Protein AF-A0A948VQ71-F1 (afdb_monomer_lite)

Sequence (150 aa):
MRTKFEFRKDAYSAKKGEFKKILKRYDLAWKRGSTPYSGSWISGGEKLYAEWDAEKNTGLFVYEGENADLFEELKSFVDSIEGKMTEGYVPTKDEIRAMVERGLRYVTHEGRMPEMMRKRGAPESYIKAAVEDWERIKKSVEREVKKEFN

Structure (mmCIF, N/CA/C/O backbone):
data_AF-A0A948VQ71-F1
#
_entry.id   AF-A0A948VQ71-F1
#
loop_
_atom_site.group_PDB
_atom_site.id
_atom_site.type_symbol
_atom_site.label_atom_id
_atom_site.label_alt_id
_atom_site.label_comp_id
_atom_site.label_asym_id
_atom_site.label_entity_id
_atom_site.label_seq_id
_atom_site.pdbx_PDB_ins_code
_atom_site.Cartn_x
_atom_site.Cartn_y
_atom_site.Cartn_z
_atom_site.occupancy
_atom_site.B_iso_or_equiv
_atom_site.auth_seq_id
_atom_site.auth_comp_id
_atom_site.auth_asym_id
_atom_site.auth_atom_id
_atom_site.pdbx_PDB_model_num
ATOM 1 N N . MET A 1 1 ? -7.342 11.351 7.733 1.00 87.56 1 MET A N 1
ATOM 2 C CA . MET A 1 1 ? -6.789 10.368 8.703 1.00 87.56 1 MET A CA 1
ATOM 3 C C . MET A 1 1 ? -5.739 9.487 8.024 1.00 87.56 1 MET A C 1
ATOM 5 O O . MET A 1 1 ? -5.854 9.270 6.826 1.00 87.56 1 MET A O 1
ATOM 9 N N . ARG A 1 2 ? -4.717 9.003 8.750 1.00 89.12 2 ARG A N 1
ATOM 10 C CA . ARG A 1 2 ? -3.718 8.045 8.233 1.00 89.12 2 ARG A CA 1
ATOM 11 C C . ARG A 1 2 ? -3.666 6.804 9.119 1.00 89.12 2 ARG A C 1
ATOM 13 O O . ARG A 1 2 ? -3.391 6.928 10.311 1.00 89.12 2 ARG A O 1
ATOM 20 N N . THR A 1 3 ? -3.899 5.631 8.541 1.00 91.19 3 THR A N 1
ATOM 21 C CA . THR A 1 3 ? -4.005 4.369 9.283 1.00 91.19 3 THR A CA 1
ATOM 22 C C . THR A 1 3 ? -3.191 3.278 8.609 1.00 91.19 3 THR A C 1
ATOM 24 O O . THR A 1 3 ? -3.299 3.065 7.402 1.00 91.19 3 THR A O 1
ATOM 27 N N . LYS A 1 4 ? -2.375 2.578 9.400 1.00 92.19 4 LYS A N 1
ATOM 28 C CA . LYS A 1 4 ? -1.627 1.400 8.963 1.00 92.19 4 LYS A CA 1
ATOM 29 C C . LYS A 1 4 ? -2.392 0.134 9.331 1.00 92.19 4 LYS A C 1
ATOM 31 O O . LYS A 1 4 ? -2.863 -0.000 10.457 1.00 92.19 4 LYS A O 1
ATOM 36 N N . PHE A 1 5 ? -2.451 -0.802 8.396 1.00 93.31 5 PHE A N 1
ATOM 37 C CA . PHE A 1 5 ? -2.949 -2.154 8.589 1.00 93.31 5 PHE A CA 1
ATOM 38 C C . PHE A 1 5 ? -1.822 -3.145 8.302 1.00 93.31 5 PHE A C 1
ATOM 40 O O . PHE A 1 5 ? -1.196 -3.057 7.252 1.00 93.31 5 PHE A O 1
ATOM 47 N N . GLU A 1 6 ? -1.565 -4.090 9.197 1.00 92.44 6 GLU A N 1
ATOM 48 C CA . GLU A 1 6 ? -0.516 -5.109 9.060 1.00 92.44 6 GLU A CA 1
ATOM 49 C C . GLU A 1 6 ? -1.134 -6.498 9.157 1.00 92.44 6 GLU A C 1
ATOM 51 O O . GLU A 1 6 ? -1.952 -6.755 10.032 1.00 92.44 6 GLU A O 1
ATOM 56 N N . PHE A 1 7 ? -0.766 -7.415 8.271 1.00 93.75 7 PHE A N 1
ATOM 57 C CA . PHE A 1 7 ? -1.402 -8.731 8.207 1.00 93.75 7 PHE A CA 1
ATOM 58 C C . PHE A 1 7 ? -0.482 -9.757 7.547 1.00 93.75 7 PHE A C 1
ATOM 60 O O . PHE A 1 7 ? 0.546 -9.430 6.948 1.00 93.75 7 PHE A O 1
ATOM 67 N N . ARG A 1 8 ? -0.843 -11.037 7.651 1.00 92.25 8 ARG A N 1
ATOM 68 C CA . ARG A 1 8 ? -0.099 -12.105 6.979 1.00 92.25 8 ARG A CA 1
ATOM 69 C C . ARG A 1 8 ? -0.471 -12.182 5.499 1.00 92.25 8 ARG A C 1
ATOM 71 O O . ARG A 1 8 ? -1.645 -12.125 5.124 1.00 92.25 8 ARG A O 1
ATOM 78 N N . LYS A 1 9 ? 0.532 -12.344 4.637 1.00 87.38 9 LYS A N 1
ATOM 79 C CA . LYS A 1 9 ? 0.352 -12.338 3.176 1.00 87.38 9 LYS A CA 1
ATOM 80 C C . LYS A 1 9 ? -0.467 -13.531 2.674 1.00 87.38 9 LYS A C 1
ATOM 82 O O . LYS A 1 9 ? -1.216 -13.392 1.705 1.00 87.38 9 LYS A O 1
ATOM 87 N N . ASP A 1 10 ? -0.342 -14.690 3.304 1.00 90.00 10 ASP A N 1
ATOM 88 C CA . ASP A 1 10 ? -1.117 -15.892 2.981 1.00 90.00 10 ASP A CA 1
ATOM 89 C C . ASP A 1 10 ? -2.603 -15.734 3.330 1.00 90.00 10 ASP A C 1
ATOM 91 O O . ASP A 1 10 ? -3.456 -16.009 2.483 1.00 90.00 10 ASP A O 1
ATOM 95 N N . ALA A 1 11 ? -2.910 -15.193 4.511 1.00 91.75 11 ALA A N 1
ATOM 96 C CA . ALA A 1 11 ? -4.275 -14.879 4.928 1.00 91.75 11 ALA A CA 1
ATOM 97 C C . ALA A 1 11 ? -4.943 -13.879 3.966 1.00 91.75 11 ALA A C 1
ATOM 99 O O . ALA A 1 11 ? -6.047 -14.121 3.473 1.00 91.75 11 ALA A O 1
ATOM 100 N N . TYR A 1 12 ? -4.230 -12.809 3.588 1.00 91.12 12 TYR A N 1
ATOM 101 C CA . TYR A 1 12 ? -4.691 -11.901 2.533 1.00 91.12 12 TYR A CA 1
ATOM 102 C C . TYR A 1 12 ? -4.904 -12.619 1.198 1.00 91.12 12 TYR A C 1
ATOM 104 O O . TYR A 1 12 ? -5.915 -12.409 0.530 1.00 91.12 12 TYR A O 1
ATOM 112 N N . SER A 1 13 ? -3.964 -13.473 0.786 1.00 88.94 13 SER A N 1
ATOM 113 C CA . SER A 1 13 ? -4.028 -14.151 -0.513 1.00 88.94 13 SER A CA 1
ATOM 114 C C . SER A 1 13 ? -5.262 -15.045 -0.637 1.00 88.94 13 SER A C 1
ATOM 116 O O . SER A 1 13 ? -5.844 -15.109 -1.725 1.00 88.94 13 SER A O 1
ATOM 118 N N . ALA A 1 14 ? -5.691 -15.666 0.466 1.00 93.06 14 ALA A N 1
ATOM 119 C CA . ALA A 1 14 ? -6.923 -16.447 0.540 1.00 93.06 14 ALA A CA 1
ATOM 120 C C . ALA A 1 14 ? -8.184 -15.585 0.345 1.00 93.06 14 ALA A C 1
ATOM 122 O O . ALA A 1 14 ? -9.126 -16.023 -0.314 1.00 93.06 14 ALA A O 1
ATOM 123 N N . LYS A 1 15 ? -8.184 -14.337 0.838 1.00 92.94 15 LYS A N 1
ATOM 124 C CA . LYS A 1 15 ? -9.336 -13.415 0.776 1.00 92.94 15 LYS A CA 1
ATOM 125 C C . LYS A 1 15 ? -9.196 -12.258 -0.217 1.00 92.94 15 LYS A C 1
ATOM 127 O O . LYS A 1 15 ? -10.041 -11.368 -0.267 1.00 92.94 15 LYS A O 1
ATOM 132 N N . LYS A 1 16 ? -8.186 -12.275 -1.094 1.00 91.44 16 LYS A N 1
ATOM 133 C CA . LYS A 1 16 ? -7.901 -11.184 -2.053 1.00 91.44 16 LYS A CA 1
ATOM 134 C C . LYS A 1 16 ? -9.097 -10.790 -2.932 1.00 91.44 16 LYS A C 1
ATOM 136 O O . LYS A 1 16 ? -9.155 -9.675 -3.443 1.00 91.44 16 LYS A O 1
ATOM 141 N N . GLY A 1 17 ? -10.023 -11.722 -3.173 1.00 92.94 17 GLY A N 1
ATOM 142 C CA . GLY A 1 17 ? -11.241 -11.470 -3.942 1.00 92.94 17 GLY A CA 1
ATOM 143 C C . GLY A 1 17 ? -12.198 -10.510 -3.238 1.00 92.94 17 GLY A C 1
ATOM 144 O O . GLY A 1 17 ? -12.798 -9.669 -3.901 1.00 92.94 17 GLY A O 1
ATOM 145 N N . GLU A 1 18 ? -12.306 -10.596 -1.913 1.00 94.62 18 GLU A N 1
ATOM 146 C CA . GLU A 1 18 ? -13.113 -9.688 -1.091 1.00 94.62 18 GLU A CA 1
ATOM 147 C C . GLU A 1 18 ? -12.508 -8.287 -1.099 1.00 94.62 18 GLU A C 1
ATOM 149 O O . GLU A 1 18 ? -13.199 -7.327 -1.428 1.00 94.62 18 GLU A O 1
ATOM 154 N N . PHE A 1 19 ? -11.191 -8.187 -0.909 1.00 93.25 19 PHE A N 1
ATOM 155 C CA . PHE A 1 19 ? -10.471 -6.919 -1.010 1.00 93.25 19 PHE A CA 1
ATOM 156 C C . PHE A 1 19 ? -10.703 -6.213 -2.354 1.00 93.25 19 PHE A C 1
ATOM 158 O O . PHE A 1 19 ? -11.027 -5.030 -2.404 1.00 93.25 19 PHE A O 1
ATOM 165 N N . LYS A 1 20 ? -10.634 -6.948 -3.472 1.00 92.94 20 LYS A N 1
ATOM 166 C CA . LYS A 1 20 ? -10.923 -6.386 -4.803 1.00 92.94 20 LYS A CA 1
ATOM 167 C C . LYS A 1 20 ? -12.355 -5.858 -4.941 1.00 92.94 20 LYS A C 1
ATOM 169 O O . LYS A 1 20 ? -12.568 -4.916 -5.703 1.00 92.94 20 LYS A O 1
ATOM 174 N N . LYS A 1 21 ? -13.331 -6.453 -4.246 1.00 95.50 21 LYS A N 1
ATOM 175 C CA . LYS A 1 21 ? -14.714 -5.951 -4.233 1.00 95.50 21 LYS A CA 1
ATOM 176 C C . LYS A 1 21 ? -14.808 -4.620 -3.490 1.00 95.50 21 LYS A C 1
ATOM 178 O O . LYS A 1 21 ? -15.511 -3.745 -3.985 1.00 95.50 21 LYS A O 1
ATOM 183 N N . ILE A 1 22 ? -14.079 -4.463 -2.381 1.00 94.88 22 ILE A N 1
ATOM 184 C CA . ILE A 1 22 ? -13.975 -3.189 -1.648 1.00 94.88 22 ILE A CA 1
ATOM 185 C C . ILE A 1 22 ? -13.405 -2.122 -2.584 1.00 94.88 22 ILE A C 1
ATOM 187 O O . ILE A 1 22 ? -14.067 -1.128 -2.857 1.00 94.88 22 ILE A O 1
ATOM 191 N N . LEU A 1 23 ? -12.242 -2.382 -3.197 1.00 92.81 23 LEU A N 1
ATOM 192 C CA . LEU A 1 23 ? -11.619 -1.433 -4.130 1.00 92.81 23 LEU A CA 1
ATOM 193 C C . LEU A 1 23 ? -12.573 -1.000 -5.252 1.00 92.81 23 LEU A C 1
ATOM 195 O O . LEU A 1 23 ? -12.686 0.183 -5.556 1.00 92.81 23 LEU A O 1
ATOM 199 N N . LYS A 1 24 ? -13.295 -1.953 -5.852 1.00 93.44 24 LYS A N 1
ATOM 200 C CA . LYS A 1 24 ? -14.258 -1.663 -6.921 1.00 93.44 24 LYS A CA 1
ATOM 201 C C . LYS A 1 24 ? -15.447 -0.831 -6.431 1.00 93.44 24 LYS A C 1
ATOM 203 O O . LYS A 1 24 ? -15.922 0.017 -7.176 1.00 93.44 24 LYS A O 1
ATOM 208 N N . ARG A 1 25 ? -15.948 -1.085 -5.219 1.00 94.94 25 ARG A N 1
ATOM 209 C CA . ARG A 1 25 ? -17.111 -0.384 -4.651 1.00 94.94 25 ARG A CA 1
ATOM 210 C C . ARG A 1 25 ? -16.843 1.106 -4.454 1.00 94.94 25 ARG A C 1
ATOM 212 O O . ARG A 1 25 ? -17.730 1.906 -4.715 1.00 94.94 25 ARG A O 1
ATOM 219 N N . TYR A 1 26 ? -15.624 1.453 -4.047 1.00 93.56 26 TYR A N 1
ATOM 220 C CA . TYR A 1 26 ? -15.202 2.835 -3.791 1.00 93.56 26 TYR A CA 1
ATOM 221 C C . TYR A 1 26 ? -14.428 3.467 -4.961 1.00 93.56 26 TYR A C 1
ATOM 223 O O . TYR A 1 26 ? -13.793 4.508 -4.801 1.00 93.56 26 TYR A O 1
ATOM 231 N N . ASP A 1 27 ? -14.463 2.832 -6.137 1.00 91.50 27 ASP A N 1
ATOM 232 C CA . ASP A 1 27 ? -13.776 3.277 -7.359 1.00 91.50 27 ASP A CA 1
ATOM 233 C C . ASP A 1 27 ? -12.273 3.566 -7.162 1.00 91.50 27 ASP A C 1
ATOM 235 O O . ASP A 1 27 ? -11.673 4.459 -7.759 1.00 91.50 27 ASP A O 1
ATOM 239 N N . LEU A 1 28 ? -11.639 2.789 -6.283 1.00 89.81 28 LEU A N 1
ATOM 240 C CA . LEU A 1 28 ? -10.223 2.884 -5.965 1.00 89.81 28 LEU A CA 1
ATOM 241 C C . LEU A 1 28 ? -9.401 2.344 -7.141 1.00 89.81 28 LEU A C 1
ATOM 243 O O . LEU A 1 28 ? -9.126 1.146 -7.261 1.00 89.81 28 LEU A O 1
ATOM 247 N N . ALA A 1 29 ? -9.000 3.250 -8.030 1.00 85.44 29 ALA A N 1
ATOM 248 C CA . ALA A 1 29 ? -8.242 2.920 -9.225 1.00 85.44 29 ALA A CA 1
ATOM 249 C C . ALA A 1 29 ? -6.747 2.831 -8.919 1.00 85.44 29 ALA A C 1
ATOM 251 O O . ALA A 1 29 ? -6.169 3.710 -8.277 1.00 85.44 29 ALA A O 1
ATOM 252 N N . TRP A 1 30 ? -6.089 1.790 -9.431 1.00 81.94 30 TRP A N 1
ATOM 253 C CA . TRP A 1 30 ? -4.640 1.671 -9.309 1.00 81.94 30 TRP A CA 1
ATOM 254 C C . TRP A 1 30 ? -3.947 2.808 -10.059 1.00 81.94 30 TRP A C 1
ATOM 256 O O . TRP A 1 30 ? -4.081 2.954 -11.278 1.00 81.94 30 TRP A O 1
ATOM 266 N N . LYS A 1 31 ? -3.155 3.588 -9.332 1.00 76.12 31 LYS A N 1
ATOM 267 C CA . LYS A 1 31 ? -2.229 4.565 -9.885 1.00 76.12 31 LYS A CA 1
ATOM 268 C C . LYS A 1 31 ? -0.824 4.092 -9.568 1.00 76.12 31 LYS A C 1
ATOM 270 O O . LYS A 1 31 ? -0.446 3.925 -8.411 1.00 76.12 31 LYS A O 1
ATOM 275 N N . ARG A 1 32 ? -0.036 3.871 -10.619 1.00 65.19 32 ARG A N 1
ATOM 276 C CA . ARG A 1 32 ? 1.407 3.693 -10.470 1.00 65.19 32 ARG A CA 1
ATOM 277 C C . ARG A 1 32 ? 1.958 5.010 -9.919 1.00 65.19 32 ARG A C 1
ATOM 279 O O . ARG A 1 32 ? 1.788 6.041 -10.566 1.00 65.19 32 ARG A O 1
ATOM 286 N N . GLY A 1 33 ? 2.546 4.993 -8.729 1.00 56.03 33 GLY A N 1
ATOM 287 C CA . GLY A 1 33 ? 3.221 6.169 -8.196 1.00 56.03 33 GLY A CA 1
ATOM 288 C C . GLY A 1 33 ? 4.636 6.304 -8.738 1.00 56.03 33 GLY A C 1
ATOM 289 O O . GLY A 1 33 ? 5.033 5.660 -9.712 1.00 56.03 33 GLY A O 1
ATOM 290 N N . SER A 1 34 ? 5.396 7.189 -8.104 1.00 46.81 34 SER A N 1
ATOM 291 C CA . SER A 1 34 ? 6.720 7.629 -8.550 1.00 46.81 34 SER A CA 1
ATOM 292 C C . SER A 1 34 ? 7.788 6.530 -8.496 1.00 46.81 34 SER A C 1
ATOM 294 O O . SER A 1 34 ? 8.830 6.662 -9.140 1.00 46.81 34 SER A O 1
ATOM 296 N N . THR A 1 35 ? 7.552 5.447 -7.744 1.00 43.12 35 THR A N 1
ATOM 297 C CA . THR A 1 35 ? 8.445 4.284 -7.651 1.00 43.12 35 THR A CA 1
ATOM 298 C C . THR A 1 35 ? 7.701 2.995 -8.046 1.00 43.12 35 THR A C 1
ATOM 300 O O . THR A 1 35 ? 6.474 2.937 -7.956 1.00 43.12 35 THR A O 1
ATOM 303 N N . PRO A 1 36 ? 8.407 1.931 -8.480 1.00 41.94 36 PRO A N 1
ATOM 304 C CA . PRO A 1 36 ? 7.792 0.670 -8.920 1.00 41.94 36 PRO A CA 1
ATOM 305 C C . PRO A 1 36 ? 6.948 -0.047 -7.857 1.00 41.94 36 PRO A C 1
ATOM 307 O O . PRO A 1 36 ? 6.122 -0.886 -8.200 1.00 41.94 36 PRO A O 1
ATOM 310 N N . TYR A 1 37 ? 7.142 0.306 -6.587 1.00 47.31 37 TYR A N 1
ATOM 311 C CA . TYR A 1 37 ? 6.500 -0.289 -5.408 1.00 47.31 37 TYR A CA 1
ATOM 312 C C . TYR A 1 37 ? 5.507 0.649 -4.762 1.00 47.31 37 TYR A C 1
ATOM 314 O O . TYR A 1 37 ? 4.708 0.215 -3.945 1.00 47.31 37 TYR A O 1
ATOM 322 N N . SER A 1 38 ? 5.570 1.939 -5.092 1.00 53.75 38 SER A N 1
ATOM 323 C CA . SER A 1 38 ? 4.631 2.938 -4.612 1.00 53.75 38 SER A CA 1
ATOM 324 C C . SER A 1 38 ? 3.466 3.070 -5.573 1.00 53.75 38 SER A C 1
ATOM 326 O O . SER A 1 38 ? 3.102 4.155 -5.998 1.00 53.75 38 SER A O 1
ATOM 328 N N . GLY A 1 39 ? 2.847 1.954 -5.942 1.00 63.81 39 GLY A N 1
ATOM 329 C CA . GLY A 1 39 ? 1.490 2.052 -6.447 1.00 63.81 39 GLY A CA 1
ATOM 330 C C . GLY A 1 39 ? 0.537 2.355 -5.297 1.00 63.81 39 GLY A C 1
ATOM 331 O O . GLY A 1 39 ? 0.743 1.927 -4.161 1.00 63.81 39 GLY A O 1
ATOM 332 N N . SER A 1 40 ? -0.488 3.141 -5.568 1.00 80.69 40 SER A N 1
ATOM 333 C CA . SER A 1 40 ? -1.571 3.356 -4.617 1.00 80.69 40 SER A CA 1
ATOM 334 C C . SER A 1 40 ? -2.884 3.249 -5.360 1.00 80.69 40 SER A C 1
ATOM 336 O O . SER A 1 40 ? -2.982 3.668 -6.515 1.00 80.69 40 SER A O 1
ATOM 338 N N . TRP A 1 41 ? -3.897 2.691 -4.714 1.00 87.44 41 TRP A N 1
ATOM 339 C CA . TRP A 1 41 ? -5.254 2.893 -5.188 1.00 87.44 41 TRP A CA 1
ATOM 340 C C . TRP A 1 41 ? -5.727 4.268 -4.739 1.00 87.44 41 TRP A C 1
ATOM 342 O O . TRP A 1 41 ? -5.513 4.634 -3.586 1.00 87.44 41 TRP A O 1
ATOM 352 N N . ILE A 1 42 ? -6.296 5.043 -5.660 1.00 85.12 42 ILE A N 1
ATOM 353 C CA . ILE A 1 42 ? -6.672 6.437 -5.417 1.00 85.12 42 ILE A CA 1
ATOM 354 C C . ILE A 1 42 ? -8.089 6.679 -5.931 1.00 85.12 42 ILE A C 1
ATOM 356 O O . ILE A 1 42 ? -8.402 6.275 -7.052 1.00 85.12 42 ILE A O 1
ATOM 360 N N . SER A 1 43 ? -8.915 7.359 -5.135 1.00 88.50 43 SER A N 1
ATOM 361 C CA . SER A 1 43 ? -10.257 7.818 -5.514 1.00 88.50 43 SER A CA 1
ATOM 362 C C . SER A 1 43 ? -10.649 9.032 -4.675 1.00 88.50 43 SER A C 1
ATOM 364 O O . SER A 1 43 ? -10.585 8.960 -3.460 1.00 88.50 43 SER A O 1
ATOM 366 N N . GLY A 1 44 ? -11.024 10.161 -5.284 1.00 79.12 44 GLY A N 1
ATOM 367 C CA . GLY A 1 44 ? -11.676 11.270 -4.562 1.00 79.12 44 GLY A CA 1
ATOM 368 C C . GLY A 1 44 ? -10.962 11.846 -3.322 1.00 79.12 44 GLY A C 1
ATOM 369 O O . GLY A 1 44 ? -11.640 12.382 -2.458 1.00 79.12 44 GLY A O 1
ATOM 370 N N . GLY A 1 45 ? -9.630 11.746 -3.217 1.00 80.75 45 GLY A N 1
ATOM 371 C CA . GLY A 1 45 ? -8.860 12.156 -2.026 1.00 80.75 45 GLY A CA 1
ATOM 372 C C . GLY A 1 45 ? -8.464 10.997 -1.102 1.00 80.75 45 GLY A C 1
ATOM 373 O O . GLY A 1 45 ? -7.551 11.144 -0.296 1.00 80.75 45 GLY A O 1
ATOM 374 N N . GLU A 1 46 ? -9.068 9.829 -1.302 1.00 88.06 46 GLU A N 1
ATOM 375 C CA . GLU A 1 46 ? -8.719 8.565 -0.665 1.00 88.06 46 GLU A CA 1
ATOM 376 C C . GLU A 1 46 ? -7.492 7.953 -1.336 1.00 88.06 46 GLU A C 1
ATOM 378 O O . GLU A 1 46 ? -7.414 7.865 -2.568 1.00 88.06 46 GLU A O 1
ATOM 383 N N . LYS A 1 47 ? -6.538 7.491 -0.532 1.00 89.00 47 LYS A N 1
ATOM 384 C CA . LYS A 1 47 ? -5.318 6.839 -0.999 1.00 89.00 47 LYS A CA 1
ATOM 385 C C . LYS A 1 47 ? -5.036 5.600 -0.166 1.00 89.00 47 LYS A C 1
ATOM 387 O O . LYS A 1 47 ? -4.929 5.660 1.052 1.00 89.00 47 LYS A O 1
ATOM 392 N N . LEU A 1 48 ? -4.854 4.472 -0.839 1.00 88.56 48 LEU A N 1
ATOM 393 C CA . LEU A 1 48 ? -4.483 3.206 -0.224 1.00 88.56 48 LEU A CA 1
ATOM 394 C C . LEU A 1 48 ? -3.170 2.714 -0.825 1.00 88.56 48 LEU A C 1
ATOM 396 O O . LEU A 1 48 ? -3.098 2.363 -2.002 1.00 88.56 48 LEU A O 1
ATOM 400 N N . TYR A 1 49 ? -2.124 2.699 -0.013 1.00 85.12 49 TYR A N 1
ATOM 401 C CA . TYR A 1 49 ? -0.825 2.124 -0.336 1.00 85.12 49 TYR A CA 1
ATOM 402 C C . TYR A 1 49 ? -0.761 0.665 0.125 1.00 85.12 49 TYR A C 1
ATOM 404 O O . TYR A 1 49 ? -1.353 0.324 1.146 1.00 85.12 49 TYR A O 1
ATOM 412 N N . ALA A 1 50 ? -0.026 -0.179 -0.602 1.00 82.75 50 ALA A N 1
ATOM 413 C CA . ALA A 1 50 ? 0.273 -1.548 -0.192 1.00 82.75 50 ALA A CA 1
ATOM 414 C C . ALA A 1 50 ? 1.758 -1.864 -0.307 1.00 82.75 50 ALA A C 1
ATOM 416 O O . ALA A 1 50 ? 2.390 -1.546 -1.313 1.00 82.75 50 ALA A O 1
ATOM 417 N N . GLU A 1 51 ? 2.263 -2.600 0.676 1.00 77.12 51 GLU A N 1
ATOM 418 C CA . GLU A 1 51 ? 3.599 -3.177 0.659 1.00 77.12 51 GLU A CA 1
ATOM 419 C C . GLU A 1 51 ? 3.551 -4.661 1.020 1.00 77.12 51 GLU A C 1
ATOM 421 O O . GLU A 1 51 ? 2.711 -5.105 1.803 1.00 77.12 51 GLU A O 1
ATOM 426 N N . TRP A 1 52 ? 4.478 -5.430 0.450 1.00 76.44 52 TRP A N 1
ATOM 427 C CA . TRP A 1 52 ? 4.611 -6.861 0.694 1.00 76.44 52 TRP A CA 1
ATOM 428 C C . TRP A 1 52 ? 6.058 -7.189 1.028 1.00 76.44 52 TRP A C 1
ATOM 430 O O . TRP A 1 52 ? 6.956 -6.903 0.236 1.00 76.44 52 TRP A O 1
ATOM 440 N N . ASP A 1 53 ? 6.272 -7.853 2.156 1.00 74.12 53 ASP A N 1
ATOM 441 C CA . ASP A 1 53 ? 7.552 -8.450 2.509 1.00 74.12 53 ASP A CA 1
ATOM 442 C C . ASP A 1 53 ? 7.466 -9.959 2.243 1.00 74.12 53 ASP A C 1
ATOM 444 O O . ASP A 1 53 ? 6.787 -10.717 2.944 1.00 74.12 53 ASP A O 1
ATOM 448 N N . ALA A 1 54 ? 8.104 -10.397 1.155 1.00 65.31 54 ALA A N 1
ATOM 449 C CA . ALA A 1 54 ? 8.093 -11.799 0.754 1.00 65.31 54 ALA A CA 1
ATOM 450 C C . ALA A 1 54 ? 8.919 -12.690 1.695 1.00 65.31 54 ALA A C 1
ATOM 452 O O . ALA A 1 54 ? 8.565 -13.855 1.852 1.00 65.31 54 ALA A O 1
ATOM 453 N N . GLU A 1 55 ? 9.969 -12.155 2.324 1.00 71.12 55 GLU A N 1
ATOM 454 C CA . GLU A 1 55 ? 10.840 -12.906 3.236 1.00 71.12 55 GLU A CA 1
ATOM 455 C C . GLU A 1 55 ? 10.133 -13.175 4.564 1.00 71.12 55 GLU A C 1
ATOM 457 O O . GLU A 1 55 ? 10.241 -14.264 5.125 1.00 71.12 55 GLU A O 1
ATOM 462 N N . LYS A 1 56 ? 9.357 -12.198 5.045 1.00 76.00 56 LYS A N 1
ATOM 463 C CA . LYS A 1 56 ? 8.626 -12.297 6.317 1.00 76.00 56 LYS A CA 1
ATOM 464 C C . LYS A 1 56 ? 7.201 -12.824 6.178 1.00 76.00 56 LYS A C 1
ATOM 466 O O . LYS A 1 56 ? 6.528 -13.018 7.186 1.00 76.00 56 LYS A O 1
ATOM 471 N N . ASN A 1 57 ? 6.731 -13.060 4.951 1.00 83.19 57 ASN A N 1
ATOM 472 C CA . ASN A 1 57 ? 5.341 -13.421 4.654 1.00 83.19 57 ASN A CA 1
ATOM 473 C C . ASN A 1 57 ? 4.322 -12.424 5.253 1.00 83.19 57 ASN A C 1
ATOM 475 O O . ASN A 1 57 ? 3.221 -12.798 5.667 1.00 83.19 57 ASN A O 1
ATOM 479 N N . THR A 1 58 ? 4.680 -11.140 5.290 1.00 84.44 58 THR A N 1
ATOM 480 C CA . THR A 1 58 ? 3.831 -10.064 5.812 1.00 84.44 58 THR A CA 1
ATOM 481 C C . THR A 1 58 ? 3.413 -9.105 4.703 1.00 84.44 58 THR A C 1
ATOM 483 O O . THR A 1 58 ? 4.092 -8.934 3.687 1.00 84.44 58 THR A O 1
ATOM 486 N N . GLY A 1 59 ? 2.243 -8.505 4.881 1.00 86.50 59 GLY A N 1
ATOM 487 C CA . GLY A 1 59 ? 1.730 -7.417 4.064 1.00 86.50 59 GLY A CA 1
ATOM 488 C C . GLY A 1 59 ? 1.348 -6.240 4.944 1.00 86.50 59 GLY A C 1
ATOM 489 O O . GLY A 1 59 ? 1.014 -6.417 6.119 1.00 86.50 59 GLY A O 1
ATOM 490 N N . LEU A 1 60 ? 1.397 -5.045 4.369 1.00 88.00 60 LEU A N 1
ATOM 491 C CA . LEU A 1 60 ? 0.872 -3.852 5.009 1.00 88.00 60 LEU A CA 1
ATOM 492 C C . LEU A 1 60 ? 0.047 -3.026 4.025 1.00 88.00 60 LEU A C 1
ATOM 494 O O . LEU A 1 60 ? 0.364 -2.958 2.836 1.00 88.00 60 LEU A O 1
ATOM 498 N N . PHE A 1 61 ? -0.982 -2.365 4.544 1.00 89.94 61 PHE A N 1
ATOM 499 C CA . PHE A 1 61 ? -1.678 -1.283 3.867 1.00 89.94 61 PHE A CA 1
ATOM 500 C C . PHE A 1 61 ? -1.525 0.014 4.649 1.00 89.94 61 PHE A C 1
ATOM 502 O O . PHE A 1 61 ? -1.576 0.006 5.876 1.00 89.94 61 PHE A O 1
ATOM 509 N N . VAL A 1 62 ? -1.372 1.134 3.948 1.00 89.25 62 VAL A N 1
ATOM 510 C CA . VAL A 1 62 ? -1.511 2.464 4.553 1.00 89.25 62 VAL A CA 1
ATOM 511 C C . VAL A 1 62 ? -2.654 3.170 3.856 1.00 89.25 62 VAL A C 1
ATOM 513 O O . VAL A 1 62 ? -2.579 3.448 2.661 1.00 89.25 62 VAL A O 1
ATOM 516 N N . TYR A 1 63 ? -3.712 3.432 4.608 1.00 92.00 63 TYR A N 1
ATOM 517 C CA . TYR A 1 63 ? -4.837 4.238 4.175 1.00 92.00 63 TYR A CA 1
ATOM 518 C C . TYR A 1 63 ? -4.626 5.687 4.605 1.00 92.00 63 TYR A C 1
ATOM 520 O O . TYR A 1 63 ? -4.283 5.957 5.755 1.00 92.00 63 TYR A O 1
ATOM 528 N N . GLU A 1 64 ? -4.833 6.610 3.680 1.00 89.12 64 GLU A N 1
ATOM 529 C CA . GLU A 1 64 ? -4.820 8.053 3.883 1.00 89.12 64 GLU A CA 1
ATOM 530 C C . GLU A 1 64 ? -6.110 8.615 3.290 1.00 89.12 64 GLU A C 1
ATOM 532 O O . GLU A 1 64 ? -6.308 8.541 2.078 1.00 89.12 64 GLU A O 1
ATOM 537 N N . GLY A 1 65 ? -6.987 9.150 4.138 1.00 90.25 65 GLY A N 1
ATOM 538 C CA . GLY A 1 65 ? -8.299 9.608 3.695 1.00 90.25 65 GLY A CA 1
ATOM 539 C C . GLY A 1 65 ? -9.287 9.895 4.820 1.00 90.25 65 GLY A C 1
ATOM 540 O O . GLY A 1 65 ? -8.913 9.873 5.999 1.00 90.25 65 GLY A O 1
ATOM 541 N N . GLU A 1 66 ? -10.526 10.225 4.463 1.00 92.44 66 GLU A N 1
ATOM 542 C CA . GLU A 1 66 ? -11.570 10.665 5.407 1.00 92.44 66 GLU A CA 1
ATOM 543 C C . GLU A 1 66 ? -12.903 9.926 5.226 1.00 92.44 66 GLU A C 1
ATOM 545 O O . GLU A 1 66 ? -13.798 10.071 6.059 1.00 92.44 66 GLU A O 1
ATOM 550 N N . ASN A 1 67 ? -13.039 9.086 4.196 1.00 93.94 67 ASN A N 1
ATOM 551 C CA . ASN A 1 67 ? -14.236 8.280 3.992 1.00 93.94 67 ASN A CA 1
ATOM 552 C C . ASN A 1 67 ? -14.387 7.216 5.098 1.00 93.94 67 ASN A C 1
ATOM 554 O O . ASN A 1 67 ? -13.633 6.240 5.158 1.00 93.94 67 ASN A O 1
ATOM 558 N N . ALA A 1 68 ? -15.372 7.413 5.977 1.00 92.44 68 ALA A N 1
ATOM 559 C CA . ALA A 1 68 ? -15.634 6.535 7.115 1.00 92.44 68 ALA A CA 1
ATOM 560 C C . ALA A 1 68 ? -16.131 5.141 6.695 1.00 92.44 68 ALA A C 1
ATOM 562 O O . ALA A 1 68 ? -15.710 4.146 7.279 1.00 92.44 68 ALA A O 1
ATOM 563 N N . ASP A 1 69 ? -16.965 5.050 5.655 1.00 95.12 69 ASP A N 1
ATOM 564 C CA . ASP A 1 69 ? -17.502 3.766 5.188 1.00 95.12 69 ASP A CA 1
ATOM 565 C C . ASP A 1 69 ? -16.395 2.891 4.586 1.00 95.12 69 ASP A C 1
ATOM 567 O O . ASP A 1 69 ? -16.277 1.710 4.911 1.00 95.12 69 ASP A O 1
ATOM 571 N N . LEU A 1 70 ? -15.541 3.480 3.740 1.00 94.56 70 LEU A N 1
ATOM 572 C CA . LEU A 1 70 ? -14.365 2.801 3.195 1.00 94.56 70 LEU A CA 1
ATOM 573 C C . LEU A 1 70 ? -13.430 2.355 4.320 1.00 94.56 70 LEU A C 1
ATOM 575 O O . LEU A 1 70 ? -12.921 1.235 4.294 1.00 94.56 70 LEU A O 1
ATOM 579 N N . PHE A 1 71 ? -13.202 3.225 5.304 1.00 94.12 71 PHE A N 1
ATOM 580 C CA . PHE A 1 71 ? -12.364 2.908 6.450 1.00 94.12 71 PHE A CA 1
ATOM 581 C C . PHE A 1 71 ? -12.888 1.698 7.235 1.00 94.12 71 PHE A C 1
ATOM 583 O O . PHE A 1 71 ? -12.124 0.764 7.486 1.00 94.12 71 PHE A O 1
ATOM 590 N N . GLU A 1 72 ? -14.180 1.668 7.568 1.00 95.75 72 GLU A N 1
ATOM 591 C CA . GLU A 1 72 ? -14.781 0.544 8.294 1.00 95.75 72 GLU A CA 1
ATOM 592 C C . GLU A 1 72 ? -14.813 -0.745 7.456 1.00 95.75 72 GLU A C 1
ATOM 594 O O . GLU A 1 72 ? -14.595 -1.828 8.005 1.00 95.75 72 GLU A O 1
ATOM 599 N N . GLU A 1 73 ? -14.991 -0.671 6.129 1.00 96.38 73 GLU A N 1
ATOM 600 C CA . GLU A 1 73 ? -14.852 -1.850 5.259 1.00 96.38 73 GLU A CA 1
ATOM 601 C C . GLU A 1 73 ? -13.408 -2.380 5.231 1.00 96.38 73 GLU A C 1
ATOM 603 O O . GLU A 1 73 ? -13.193 -3.593 5.313 1.00 96.38 73 GLU A O 1
ATOM 608 N N . LEU A 1 74 ? -12.405 -1.496 5.156 1.00 94.62 74 LEU A N 1
ATOM 609 C CA . LEU A 1 74 ? -10.990 -1.882 5.202 1.00 94.62 74 LEU A CA 1
ATOM 610 C C . LEU A 1 74 ? -10.622 -2.515 6.546 1.00 94.62 74 LEU A C 1
ATOM 612 O O . LEU A 1 74 ? -9.971 -3.559 6.572 1.00 94.62 74 LEU A O 1
ATOM 616 N N . LYS A 1 75 ? -11.075 -1.921 7.650 1.00 95.12 75 LYS A N 1
ATOM 617 C CA . LYS A 1 75 ? -10.894 -2.454 9.001 1.00 95.12 75 LYS A CA 1
ATOM 618 C C . LYS A 1 75 ? -11.551 -3.823 9.155 1.00 95.12 75 LYS A C 1
ATOM 620 O O . LYS A 1 75 ? -10.873 -4.774 9.525 1.00 95.12 75 LYS A O 1
ATOM 625 N N . SER A 1 76 ? -12.815 -3.957 8.751 1.00 96.00 76 SER A N 1
ATOM 626 C CA . SER A 1 76 ? -13.540 -5.235 8.779 1.00 96.00 76 SER A CA 1
ATOM 627 C C . SER A 1 76 ? -12.827 -6.318 7.966 1.00 96.00 76 SER A C 1
ATOM 629 O O . SER A 1 76 ? -12.728 -7.469 8.392 1.00 96.00 76 SER A O 1
ATOM 631 N N . PHE A 1 77 ? -12.293 -5.960 6.795 1.00 95.62 77 PHE A N 1
ATOM 632 C CA . PHE A 1 77 ? -11.505 -6.881 5.983 1.00 95.62 77 PHE A CA 1
ATOM 633 C C . PHE A 1 77 ? -10.231 -7.336 6.702 1.00 95.62 77 PHE A C 1
ATOM 635 O O . PHE A 1 77 ? -9.952 -8.537 6.728 1.00 95.62 77 PHE A O 1
ATOM 642 N N . VAL A 1 78 ? -9.478 -6.400 7.286 1.00 94.38 78 VAL A N 1
ATOM 643 C CA . VAL A 1 78 ? -8.220 -6.679 7.995 1.00 94.38 78 VAL A CA 1
ATOM 644 C C . VAL A 1 78 ? -8.465 -7.528 9.243 1.00 94.38 78 VAL A C 1
ATOM 646 O O . VAL A 1 78 ? -7.757 -8.514 9.442 1.00 94.38 78 VAL A O 1
ATOM 649 N N . ASP A 1 79 ? -9.508 -7.234 10.017 1.00 94.25 79 ASP A N 1
ATOM 650 C CA . ASP A 1 79 ? -9.920 -8.051 11.163 1.00 94.25 79 ASP A CA 1
ATOM 651 C C . ASP A 1 79 ? -10.263 -9.482 10.724 1.00 94.25 79 ASP A C 1
ATOM 653 O O . ASP A 1 79 ? -9.867 -10.457 11.362 1.00 94.25 79 ASP A O 1
ATOM 657 N N . SER A 1 80 ? -10.916 -9.639 9.566 1.00 94.88 80 SER A N 1
ATOM 658 C CA . SER A 1 80 ? -11.261 -10.957 9.020 1.00 94.88 80 SER A CA 1
ATOM 659 C C . SER A 1 80 ? -10.047 -11.819 8.636 1.00 94.88 80 SER A C 1
ATOM 661 O O . SER A 1 80 ? -10.206 -13.026 8.427 1.00 94.88 80 SER A O 1
ATOM 663 N N . ILE A 1 81 ? -8.865 -11.218 8.480 1.00 94.50 81 ILE A N 1
ATOM 664 C CA . ILE A 1 81 ? -7.591 -11.905 8.213 1.00 94.50 81 ILE A CA 1
ATOM 665 C C . ILE A 1 81 ? -6.639 -11.834 9.415 1.00 94.50 81 ILE A C 1
ATOM 667 O O . ILE A 1 81 ? -5.434 -12.023 9.242 1.00 94.50 81 ILE A O 1
ATOM 671 N N . GLU A 1 82 ? -7.181 -11.561 10.609 1.00 93.00 82 GLU A N 1
ATOM 672 C CA . GLU A 1 82 ? -6.444 -11.459 11.877 1.00 93.00 82 GLU A CA 1
ATOM 673 C C . GLU A 1 82 ? -5.300 -10.430 11.820 1.00 93.00 82 GLU A C 1
ATOM 675 O O . GLU A 1 82 ? -4.232 -10.600 12.417 1.00 93.00 82 GLU A O 1
ATOM 680 N N . GLY A 1 83 ? -5.501 -9.363 11.044 1.00 92.06 83 GLY A N 1
ATOM 681 C CA . GLY A 1 83 ? -4.555 -8.267 10.938 1.00 92.06 83 GLY A CA 1
ATOM 682 C C . GLY A 1 83 ? -4.602 -7.320 12.135 1.00 92.06 83 GLY A C 1
ATOM 683 O O . GLY A 1 83 ? -5.453 -7.403 13.015 1.00 92.06 83 GLY A O 1
ATOM 684 N N . LYS A 1 84 ? -3.645 -6.398 12.166 1.00 93.06 84 LYS A N 1
ATOM 685 C CA . LYS A 1 84 ? -3.501 -5.357 13.182 1.00 93.06 84 LYS A CA 1
ATOM 686 C C . LYS A 1 84 ? -3.697 -3.992 12.550 1.00 93.06 84 LYS A C 1
ATOM 688 O O . LYS A 1 84 ? -3.285 -3.775 11.413 1.00 93.06 84 LYS A O 1
ATOM 693 N N . MET A 1 85 ? -4.265 -3.066 13.313 1.00 93.69 85 MET A N 1
ATOM 694 C CA . MET A 1 85 ? -4.491 -1.686 12.898 1.00 93.69 85 MET A CA 1
ATOM 695 C C . MET A 1 85 ? -3.724 -0.713 13.800 1.00 93.69 85 MET A C 1
ATOM 697 O O . MET A 1 85 ? -3.585 -0.931 15.002 1.00 93.69 85 MET A O 1
ATOM 701 N N . THR A 1 86 ? -3.226 0.375 13.220 1.00 91.56 86 THR A N 1
ATOM 702 C CA . THR A 1 86 ? -2.615 1.500 13.936 1.00 91.56 86 THR A CA 1
ATOM 703 C C . THR A 1 86 ? -3.093 2.810 13.315 1.00 91.56 86 THR A C 1
ATOM 705 O O . THR A 1 86 ? -2.663 3.178 12.220 1.00 91.56 86 THR A O 1
ATOM 708 N N . GLU A 1 87 ? -4.003 3.499 14.001 1.00 88.94 87 GLU A N 1
ATOM 709 C CA . GLU A 1 87 ? -4.481 4.834 13.621 1.00 88.94 87 GLU A CA 1
ATOM 710 C C . GLU A 1 87 ? -3.454 5.919 13.961 1.00 88.94 87 GLU A C 1
ATOM 712 O O . GLU A 1 87 ? -2.620 5.751 14.851 1.00 88.94 87 GLU A O 1
ATOM 717 N N . GLY A 1 88 ? -3.499 7.038 13.234 1.00 83.81 88 GLY A N 1
ATOM 718 C CA . GLY A 1 88 ? -2.533 8.126 13.402 1.00 83.81 88 GLY A CA 1
ATOM 719 C C . GLY A 1 88 ? -1.112 7.723 13.004 1.00 83.81 88 GLY A C 1
ATOM 720 O O . GLY A 1 88 ? -0.146 8.272 13.529 1.00 83.81 88 GLY A O 1
ATOM 721 N N . TYR A 1 89 ? -0.976 6.747 12.102 1.00 81.69 89 TYR A N 1
ATOM 722 C CA . TYR A 1 89 ? 0.322 6.217 11.711 1.00 81.69 89 TYR A CA 1
ATOM 723 C C . TYR A 1 89 ? 1.184 7.303 11.067 1.00 81.69 89 TYR A C 1
ATOM 725 O O . TYR A 1 89 ? 0.842 7.856 10.019 1.00 81.69 89 TYR A O 1
ATOM 733 N N . VAL A 1 90 ? 2.340 7.555 11.675 1.00 76.62 90 VAL A N 1
ATOM 734 C CA . VAL A 1 90 ? 3.420 8.353 11.102 1.00 76.62 90 VAL A CA 1
ATOM 735 C C . VAL A 1 90 ? 4.607 7.412 10.904 1.00 76.62 90 VAL A C 1
ATOM 737 O O . VAL A 1 90 ? 5.080 6.844 11.891 1.00 76.62 90 VAL A O 1
ATOM 740 N N . PRO A 1 91 ? 5.076 7.202 9.662 1.00 69.31 91 PRO A N 1
ATOM 741 C CA . PRO A 1 91 ? 6.200 6.317 9.409 1.00 69.31 91 PRO A CA 1
ATOM 742 C C . PRO A 1 91 ? 7.455 6.859 10.090 1.00 69.31 91 PRO A C 1
ATOM 744 O O . PRO A 1 91 ? 7.782 8.044 9.996 1.00 69.31 91 PRO A O 1
ATOM 747 N N . THR A 1 92 ? 8.165 5.982 10.787 1.00 73.62 92 THR A N 1
ATOM 748 C CA . THR A 1 92 ? 9.439 6.327 11.416 1.00 73.62 92 THR A CA 1
ATOM 749 C C . THR A 1 92 ? 10.527 6.545 10.366 1.00 73.62 92 THR A C 1
ATOM 751 O O . THR A 1 92 ? 10.465 6.028 9.250 1.00 73.62 92 THR A O 1
ATOM 754 N N . LYS A 1 93 ? 11.589 7.264 10.745 1.00 67.19 93 LYS A N 1
ATOM 755 C CA . LYS A 1 93 ? 12.787 7.430 9.908 1.00 67.19 93 LYS A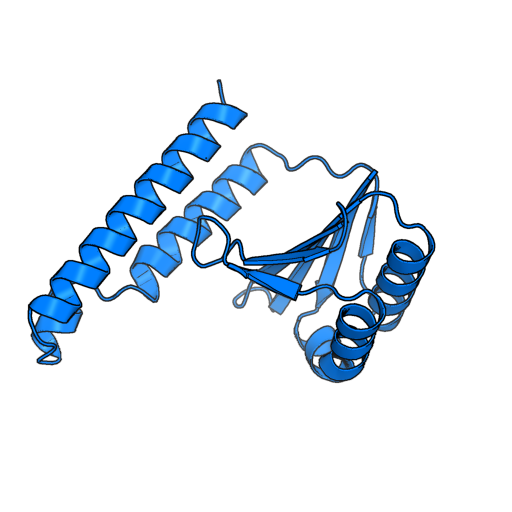 CA 1
ATOM 756 C C . LYS A 1 93 ? 13.350 6.084 9.429 1.00 67.19 93 LYS A C 1
ATOM 758 O O . LYS A 1 93 ? 13.734 5.957 8.270 1.00 67.19 93 LYS A O 1
ATOM 763 N N . ASP A 1 94 ? 13.353 5.063 10.277 1.00 69.19 94 ASP A N 1
ATOM 764 C CA . ASP A 1 94 ? 13.850 3.739 9.896 1.00 69.19 94 ASP A CA 1
ATOM 765 C C . ASP A 1 94 ? 12.901 2.998 8.950 1.00 69.19 94 ASP A C 1
ATOM 767 O O . ASP A 1 94 ? 13.368 2.351 8.015 1.00 69.19 94 ASP A O 1
ATOM 771 N N . GLU A 1 95 ? 11.581 3.135 9.112 1.00 69.56 95 GLU A N 1
ATOM 772 C CA . GLU A 1 95 ? 10.610 2.594 8.151 1.00 69.56 95 GLU A CA 1
ATOM 773 C C . GLU A 1 95 ? 10.744 3.269 6.786 1.00 69.56 95 GLU A C 1
ATOM 775 O O . GLU A 1 95 ? 10.783 2.575 5.771 1.00 69.56 95 GLU A O 1
ATOM 780 N N . ILE A 1 96 ? 10.904 4.596 6.744 1.00 67.31 96 ILE A N 1
ATOM 781 C CA . ILE A 1 96 ? 11.126 5.322 5.488 1.00 67.31 96 ILE A CA 1
ATOM 782 C C . ILE A 1 96 ? 12.436 4.860 4.844 1.00 67.31 96 ILE A C 1
ATOM 784 O O . ILE A 1 96 ? 12.456 4.549 3.652 1.00 67.31 96 ILE A O 1
ATOM 788 N N . ARG A 1 97 ? 13.525 4.751 5.619 1.00 65.69 97 ARG A N 1
ATOM 789 C CA . ARG A 1 97 ? 14.802 4.217 5.123 1.00 65.69 97 ARG A CA 1
ATOM 790 C C . ARG A 1 97 ? 14.630 2.795 4.588 1.00 65.69 97 ARG A C 1
ATO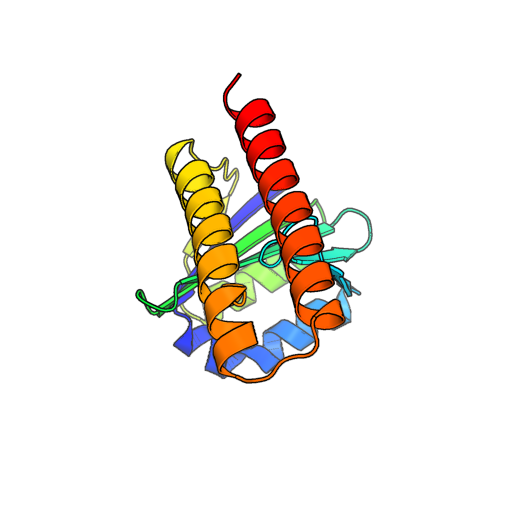M 792 O O . ARG A 1 97 ? 15.112 2.509 3.498 1.00 65.69 97 ARG A O 1
ATOM 799 N N . ALA A 1 98 ? 13.917 1.922 5.293 1.00 70.56 98 ALA A N 1
ATOM 800 C CA . ALA A 1 98 ? 13.679 0.548 4.862 1.00 70.56 98 ALA A CA 1
ATOM 801 C C . ALA A 1 98 ? 12.827 0.473 3.584 1.00 70.56 98 ALA A C 1
ATOM 803 O O . ALA A 1 98 ? 13.157 -0.301 2.686 1.00 70.56 98 ALA A O 1
ATOM 804 N N . MET A 1 99 ? 11.776 1.291 3.463 1.00 66.44 99 MET A N 1
ATOM 805 C CA . MET A 1 99 ? 10.964 1.413 2.244 1.00 66.44 99 MET A CA 1
ATOM 806 C C . MET A 1 99 ? 11.815 1.885 1.061 1.00 66.44 99 MET A C 1
ATOM 808 O O . MET A 1 99 ? 11.736 1.330 -0.034 1.00 66.44 99 MET A O 1
ATOM 812 N N . VAL A 1 100 ? 12.675 2.877 1.293 1.00 65.19 100 VAL A N 1
ATOM 813 C CA . VAL A 1 100 ? 13.627 3.406 0.312 1.00 65.19 100 VAL A CA 1
ATOM 814 C C . VAL A 1 100 ? 14.632 2.341 -0.107 1.00 65.19 100 VAL A C 1
ATOM 816 O O . VAL A 1 100 ? 14.821 2.114 -1.298 1.00 65.19 100 VAL A O 1
ATOM 819 N N . GLU A 1 101 ? 15.252 1.651 0.844 1.00 67.44 101 GLU A N 1
ATOM 820 C CA . GLU A 1 101 ? 16.207 0.585 0.570 1.00 67.44 101 GLU A CA 1
ATOM 821 C C . GLU A 1 101 ? 15.564 -0.587 -0.168 1.00 67.44 101 GLU A C 1
ATOM 823 O O . GLU A 1 101 ? 16.169 -1.116 -1.094 1.00 67.44 101 GLU A O 1
ATOM 828 N N . ARG A 1 102 ? 14.338 -0.990 0.190 1.00 67.69 102 ARG A N 1
ATOM 829 C CA . ARG A 1 102 ? 13.577 -2.004 -0.559 1.00 67.69 102 ARG A CA 1
ATOM 830 C C . ARG A 1 102 ? 13.274 -1.523 -1.974 1.00 67.69 102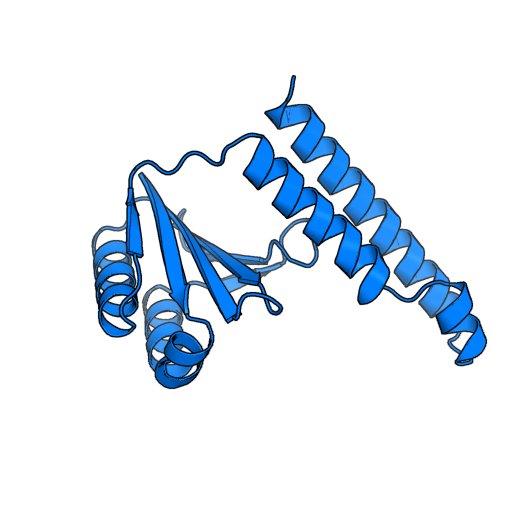 ARG A C 1
ATOM 832 O O . ARG A 1 102 ? 13.460 -2.288 -2.923 1.00 67.69 102 ARG A O 1
ATOM 839 N N . GLY A 1 103 ? 12.914 -0.246 -2.101 1.00 61.19 103 GLY A N 1
ATOM 840 C CA . GLY A 1 103 ? 12.748 0.459 -3.364 1.00 61.19 103 GLY A CA 1
ATOM 841 C C . GLY A 1 103 ? 14.005 0.428 -4.235 1.00 61.19 103 GLY A C 1
ATOM 842 O O . GLY A 1 103 ? 13.939 0.164 -5.429 1.00 61.19 103 GLY A O 1
ATOM 843 N N . LEU A 1 104 ? 15.177 0.636 -3.642 1.00 61.25 104 LEU A N 1
ATOM 844 C CA . LEU A 1 104 ? 16.462 0.519 -4.328 1.00 61.25 104 LEU A CA 1
ATOM 845 C C . LEU A 1 104 ? 16.803 -0.946 -4.637 1.00 61.25 104 LEU A C 1
ATOM 847 O O . LEU A 1 104 ? 17.317 -1.243 -5.716 1.00 61.25 104 LEU A O 1
ATOM 851 N N . ARG A 1 105 ? 16.490 -1.878 -3.728 1.00 64.94 105 ARG A N 1
ATOM 852 C CA . ARG A 1 105 ? 16.816 -3.303 -3.858 1.00 64.94 105 ARG A CA 1
ATOM 853 C C . ARG A 1 105 ? 16.098 -3.966 -5.015 1.00 64.94 105 ARG A C 1
ATOM 855 O O . ARG A 1 105 ? 16.783 -4.606 -5.790 1.00 64.94 105 ARG A O 1
ATOM 862 N N . TYR A 1 106 ? 14.791 -3.812 -5.216 1.00 55.91 106 TYR A N 1
ATOM 863 C CA . TYR A 1 106 ? 14.163 -4.373 -6.441 1.00 55.91 106 TYR A CA 1
ATOM 864 C C . TYR A 1 106 ? 14.382 -3.537 -7.691 1.00 55.91 106 TYR A C 1
ATOM 866 O O . TYR A 1 106 ? 14.414 -4.100 -8.776 1.00 55.91 106 TYR A O 1
ATOM 874 N N . VAL A 1 107 ? 14.661 -2.241 -7.581 1.00 54.69 107 VAL A N 1
ATOM 875 C CA . VAL A 1 107 ? 15.225 -1.503 -8.715 1.00 54.69 107 VAL A CA 1
ATOM 876 C C . VAL A 1 107 ? 16.553 -2.146 -9.148 1.00 54.69 107 VAL A C 1
ATOM 878 O O . VAL A 1 107 ? 16.854 -2.180 -10.335 1.00 54.69 107 VAL A O 1
ATOM 881 N N . THR A 1 108 ? 17.286 -2.751 -8.209 1.00 55.34 108 THR A N 1
ATOM 882 C CA . THR A 1 108 ? 18.497 -3.552 -8.454 1.00 55.34 108 THR A CA 1
ATOM 883 C C . THR A 1 108 ? 18.210 -5.043 -8.755 1.00 55.34 108 THR A C 1
ATOM 885 O O . THR A 1 108 ? 19.007 -5.689 -9.427 1.00 55.34 108 THR A O 1
ATOM 888 N N . HIS A 1 109 ? 17.094 -5.610 -8.273 1.00 51.69 109 HIS A N 1
ATOM 889 C CA . HIS A 1 109 ? 16.771 -7.049 -8.320 1.00 51.69 109 HIS A CA 1
ATOM 890 C C . HIS A 1 109 ? 15.773 -7.424 -9.433 1.00 51.69 109 HIS A C 1
ATOM 892 O O . HIS A 1 109 ? 16.029 -8.359 -10.185 1.00 51.69 109 HIS A O 1
ATOM 898 N N . GLU A 1 110 ? 14.667 -6.689 -9.599 1.00 45.72 110 GLU A N 1
ATOM 899 C CA . GLU A 1 110 ? 13.766 -6.811 -10.762 1.00 45.72 110 GLU A CA 1
ATOM 900 C C . GLU A 1 110 ? 14.262 -6.001 -11.967 1.00 45.72 110 GL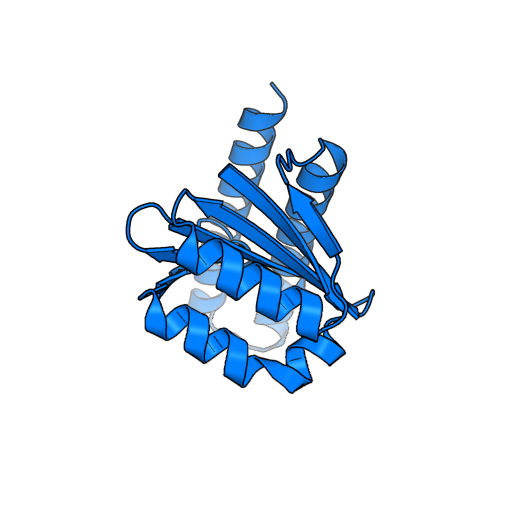U A C 1
ATOM 902 O O . GLU A 1 110 ? 14.003 -6.345 -13.125 1.00 45.72 110 GLU A O 1
ATOM 907 N N . GLY A 1 111 ? 15.069 -4.971 -11.715 1.00 47.47 111 GLY A N 1
ATOM 908 C CA . GLY A 1 111 ? 15.880 -4.324 -12.728 1.00 47.47 111 GLY A CA 1
ATOM 909 C C . GLY A 1 111 ? 17.151 -5.122 -12.995 1.00 47.47 111 GLY A C 1
ATOM 910 O O . GLY A 1 111 ? 18.197 -4.840 -12.429 1.00 47.47 111 GLY A O 1
ATOM 911 N N . ARG A 1 112 ? 17.088 -6.063 -13.941 1.00 52.94 112 ARG A N 1
ATOM 912 C CA . ARG A 1 112 ? 17.859 -5.865 -15.175 1.00 52.94 112 ARG A CA 1
ATOM 913 C C . ARG A 1 112 ? 19.213 -5.159 -14.955 1.00 52.94 112 ARG A C 1
ATOM 915 O O . ARG A 1 112 ? 19.385 -4.033 -15.415 1.00 52.94 112 ARG A O 1
ATOM 922 N N . MET A 1 113 ? 20.187 -5.791 -14.288 1.00 57.44 113 MET A N 1
ATOM 923 C CA . MET A 1 113 ? 21.562 -5.290 -14.399 1.00 57.44 113 MET A CA 1
ATOM 924 C C . MET A 1 113 ? 21.835 -5.163 -15.902 1.00 57.44 113 MET A C 1
ATOM 926 O O . MET A 1 113 ? 21.624 -6.161 -16.600 1.00 57.44 113 MET A O 1
ATOM 930 N N . PRO A 1 114 ? 22.243 -3.994 -16.431 1.00 62.88 114 PRO A N 1
ATOM 931 C CA . PRO A 1 114 ? 22.526 -3.846 -17.859 1.00 62.88 114 PRO A CA 1
ATOM 932 C C . PRO A 1 114 ? 23.419 -4.984 -18.356 1.00 62.88 114 PRO A C 1
ATOM 934 O O . PRO A 1 114 ? 23.215 -5.540 -19.427 1.00 62.88 114 PRO A O 1
ATOM 937 N N . GLU A 1 115 ? 24.328 -5.431 -17.492 1.00 62.28 115 GLU A N 1
ATOM 938 C CA . GLU A 1 115 ? 25.161 -6.606 -17.691 1.00 62.28 115 GLU A CA 1
ATOM 939 C C . GLU A 1 115 ? 24.387 -7.936 -17.810 1.00 62.28 115 GLU A C 1
ATOM 941 O O . GLU A 1 115 ? 24.636 -8.700 -18.738 1.00 62.28 115 GLU A O 1
ATOM 946 N N . MET A 1 116 ? 23.419 -8.226 -16.932 1.00 63.12 116 MET A N 1
ATOM 947 C CA . MET A 1 116 ? 22.569 -9.425 -17.043 1.00 63.12 116 MET A CA 1
ATOM 9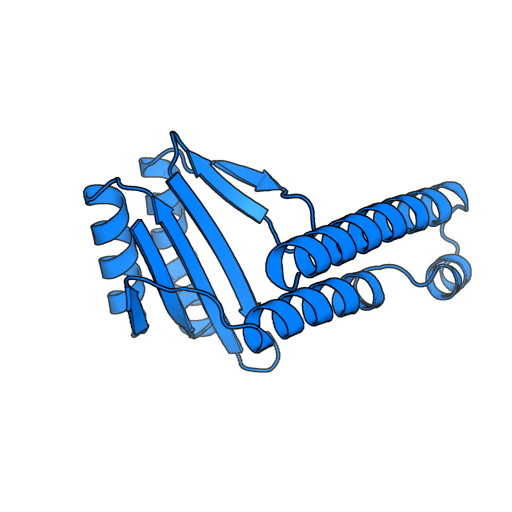48 C C . MET A 1 116 ? 21.627 -9.377 -18.249 1.00 63.12 116 MET A C 1
ATOM 950 O O . MET A 1 116 ? 21.357 -10.409 -18.859 1.00 63.12 116 MET A O 1
ATOM 954 N N . MET A 1 117 ? 21.136 -8.194 -18.616 1.00 66.25 117 MET A N 1
ATOM 955 C CA . MET A 1 117 ? 20.329 -8.011 -19.821 1.00 66.25 117 MET A CA 1
ATOM 956 C C . MET A 1 117 ? 21.134 -8.246 -21.096 1.00 66.25 117 MET A C 1
ATOM 958 O O . MET A 1 117 ? 20.666 -8.966 -21.977 1.00 66.25 117 MET A O 1
ATOM 962 N N . ARG A 1 118 ? 22.359 -7.701 -21.164 1.00 74.62 118 ARG A N 1
ATOM 963 C CA . ARG A 1 118 ? 23.304 -7.972 -22.255 1.00 74.62 118 ARG A CA 1
ATOM 964 C C . ARG A 1 118 ? 23.628 -9.460 -22.339 1.00 74.62 118 ARG A C 1
ATOM 966 O O . ARG A 1 118 ? 23.549 -10.029 -23.420 1.00 74.62 118 ARG A O 1
ATOM 973 N N . LYS A 1 119 ? 23.888 -10.121 -21.200 1.00 74.00 119 LYS A N 1
ATOM 974 C CA . LYS A 1 119 ? 24.122 -11.580 -21.135 1.00 74.00 119 LYS A CA 1
ATOM 975 C C . LYS A 1 119 ? 22.936 -12.412 -21.645 1.00 74.00 119 LYS A C 1
ATOM 977 O O . LYS A 1 119 ? 23.142 -13.530 -22.098 1.00 74.00 119 LYS A O 1
ATOM 982 N N . ARG A 1 120 ? 21.709 -11.881 -21.594 1.00 69.69 120 ARG A N 1
ATOM 983 C CA . ARG A 1 120 ? 20.486 -12.525 -22.114 1.00 69.69 120 ARG A CA 1
ATOM 984 C C . ARG A 1 120 ? 20.119 -12.097 -23.543 1.00 69.69 120 ARG A C 1
ATOM 986 O O . ARG A 1 120 ? 19.047 -12.462 -24.012 1.00 69.69 120 ARG A O 1
ATOM 993 N N . GLY A 1 121 ? 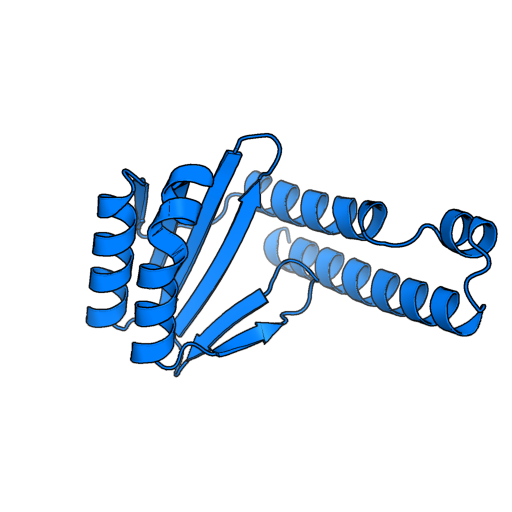20.971 -11.324 -24.223 1.00 76.00 121 GLY A N 1
ATOM 994 C CA . GLY A 1 121 ? 20.739 -10.879 -25.600 1.00 76.00 121 GLY A CA 1
ATOM 995 C C . GLY A 1 121 ? 19.621 -9.844 -25.748 1.00 76.00 121 GLY A C 1
ATOM 996 O O . GLY A 1 121 ? 19.026 -9.734 -26.818 1.00 76.00 121 GLY A O 1
ATOM 997 N N . ALA A 1 122 ? 19.294 -9.102 -24.685 1.00 74.38 122 ALA A N 1
ATOM 998 C CA . ALA A 1 122 ? 18.298 -8.041 -24.776 1.00 74.38 122 ALA A CA 1
ATOM 999 C C . ALA A 1 122 ? 18.788 -6.917 -25.715 1.00 74.38 122 ALA A C 1
ATOM 1001 O O . ALA A 1 122 ? 19.961 -6.545 -25.642 1.00 74.38 122 ALA A O 1
ATOM 1002 N N . PRO A 1 123 ? 17.911 -6.332 -26.553 1.00 78.81 123 PRO A N 1
ATOM 1003 C CA . PRO A 1 123 ? 18.271 -5.192 -27.393 1.00 78.81 123 PRO A CA 1
ATOM 1004 C C . PRO A 1 123 ? 18.781 -3.999 -26.572 1.00 78.81 123 PRO A C 1
ATOM 1006 O O . PRO A 1 123 ? 18.234 -3.692 -25.511 1.00 78.81 123 PRO A O 1
ATOM 1009 N N . GLU A 1 124 ? 19.769 -3.266 -27.091 1.00 76.12 124 GLU A N 1
ATOM 1010 C CA . GLU A 1 124 ? 20.376 -2.124 -26.382 1.00 76.12 124 GLU A CA 1
ATOM 1011 C C . GLU A 1 124 ? 19.355 -1.018 -26.061 1.00 76.12 124 GLU A C 1
ATOM 1013 O O . GLU A 1 124 ? 19.429 -0.370 -25.019 1.00 76.12 124 GLU A O 1
ATOM 1018 N N . SER A 1 125 ? 18.324 -0.860 -26.896 1.00 74.31 125 SER A N 1
ATOM 1019 C CA . SER A 1 125 ? 17.199 0.049 -26.640 1.00 74.31 125 SER A CA 1
ATOM 1020 C C . SER A 1 125 ? 16.407 -0.318 -25.377 1.00 74.31 125 SER A C 1
ATOM 1022 O O . SER A 1 125 ? 16.001 0.567 -24.625 1.00 74.31 125 SER A O 1
ATOM 1024 N N . TYR A 1 126 ? 16.236 -1.613 -25.096 1.00 63.22 126 TYR A N 1
ATOM 1025 C CA . TYR A 1 126 ? 15.570 -2.112 -23.888 1.00 63.22 126 TYR A CA 1
ATOM 1026 C C . TYR A 1 126 ? 16.439 -1.953 -22.640 1.00 63.22 126 TYR A C 1
ATOM 1028 O O . TYR A 1 126 ? 15.907 -1.767 -21.544 1.00 63.22 126 TYR A O 1
ATOM 1036 N N . ILE A 1 127 ? 17.760 -2.044 -22.802 1.00 67.31 127 ILE A N 1
ATOM 1037 C CA . ILE A 1 127 ? 18.731 -1.816 -21.729 1.00 67.31 127 ILE A CA 1
ATOM 1038 C C . ILE A 1 127 ? 18.745 -0.333 -21.362 1.00 67.31 127 ILE A C 1
ATOM 1040 O O . ILE A 1 127 ? 18.605 0.008 -20.190 1.00 67.31 127 ILE A O 1
ATOM 1044 N N . LYS A 1 128 ? 18.823 0.552 -22.360 1.00 73.88 128 LYS A N 1
ATOM 1045 C CA . LYS A 1 128 ? 18.817 2.004 -22.164 1.00 73.88 128 LYS A CA 1
ATOM 1046 C C . LYS A 1 128 ? 17.541 2.492 -21.477 1.00 73.88 128 LYS A C 1
ATOM 1048 O O . LYS A 1 128 ? 17.632 3.196 -20.478 1.00 73.88 128 LYS A O 1
ATOM 1053 N N . ALA A 1 129 ? 16.370 2.048 -21.939 1.00 67.12 129 ALA A N 1
ATOM 1054 C CA . ALA A 1 129 ? 15.096 2.400 -21.311 1.00 67.12 129 ALA A CA 1
ATOM 1055 C C . ALA A 1 129 ? 15.014 1.926 -19.847 1.00 67.12 129 ALA A C 1
ATOM 1057 O O . ALA A 1 129 ? 14.516 2.645 -18.985 1.00 67.12 129 ALA A O 1
ATOM 1058 N N . ALA A 1 130 ? 15.554 0.738 -19.544 1.00 62.59 130 ALA A N 1
ATOM 1059 C CA . ALA A 1 130 ? 15.611 0.232 -18.174 1.00 62.59 130 ALA A CA 1
ATOM 1060 C C . ALA A 1 130 ? 16.551 1.061 -17.279 1.00 62.59 130 ALA A C 1
ATOM 1062 O O . ALA A 1 130 ? 16.226 1.294 -16.117 1.00 62.59 130 ALA A O 1
ATOM 1063 N N . VAL A 1 131 ? 17.686 1.532 -17.811 1.00 70.81 131 VAL A N 1
ATOM 1064 C CA . VAL A 1 131 ? 18.623 2.418 -17.096 1.00 70.81 131 VAL A CA 1
ATOM 1065 C C . VAL A 1 131 ? 18.016 3.803 -16.856 1.00 70.81 131 VAL A C 1
ATOM 1067 O O . VAL A 1 131 ? 18.129 4.337 -15.757 1.00 70.81 131 VAL A O 1
ATOM 1070 N N . GLU A 1 132 ? 17.332 4.380 -17.842 1.00 74.31 132 GLU A N 1
ATOM 1071 C CA . GLU A 1 132 ? 16.662 5.680 -17.694 1.00 74.31 132 GLU A CA 1
ATOM 1072 C C . GLU A 1 132 ? 15.524 5.620 -16.664 1.00 74.31 132 GLU A C 1
ATOM 1074 O O . GLU A 1 132 ? 15.406 6.496 -15.800 1.00 74.31 132 GLU A O 1
ATOM 1079 N N . ASP A 1 133 ? 14.721 4.553 -16.699 1.00 64.44 133 ASP A N 1
ATOM 1080 C CA . ASP A 1 133 ? 13.712 4.292 -15.676 1.00 64.44 133 ASP A CA 1
ATOM 1081 C C . ASP A 1 133 ? 14.362 4.130 -14.291 1.00 64.44 133 ASP A C 1
ATOM 1083 O O . ASP A 1 133 ? 13.879 4.720 -13.321 1.00 64.44 133 ASP A O 1
ATOM 1087 N N . TRP A 1 134 ? 15.483 3.404 -14.201 1.00 67.44 134 TRP A N 1
ATOM 1088 C CA . TRP A 1 134 ? 16.258 3.218 -12.969 1.00 67.44 134 TRP A CA 1
ATOM 1089 C C . TRP A 1 134 ? 16.744 4.548 -12.382 1.00 67.44 134 TRP A C 1
ATOM 1091 O O . TRP A 1 134 ? 16.497 4.829 -11.207 1.00 67.44 134 TRP A O 1
ATOM 1101 N N . GLU A 1 135 ? 17.368 5.409 -13.190 1.00 70.94 135 GLU A N 1
ATOM 1102 C CA . GLU A 1 135 ? 17.852 6.717 -12.738 1.00 70.94 135 GLU A CA 1
ATOM 1103 C C . GLU A 1 135 ? 16.710 7.622 -12.275 1.00 70.94 135 GLU A C 1
ATOM 1105 O O . GLU A 1 135 ? 16.836 8.322 -11.263 1.00 70.94 135 GLU A O 1
ATOM 1110 N N . ARG A 1 136 ? 15.578 7.605 -12.990 1.00 71.94 136 ARG A N 1
ATOM 1111 C CA . ARG A 1 136 ? 14.386 8.375 -12.618 1.00 71.94 136 ARG A CA 1
ATOM 1112 C C . ARG A 1 136 ? 13.862 7.941 -11.253 1.00 71.94 136 ARG A C 1
ATOM 1114 O O . ARG A 1 136 ? 13.559 8.796 -10.418 1.00 71.94 136 ARG A O 1
ATOM 1121 N N . ILE A 1 137 ? 13.780 6.632 -11.021 1.00 62.78 137 ILE A N 1
ATOM 1122 C CA . ILE A 1 137 ? 13.304 6.068 -9.756 1.00 62.78 137 ILE A CA 1
ATOM 1123 C C . ILE A 1 137 ? 14.276 6.407 -8.629 1.00 62.78 137 ILE A C 1
ATOM 1125 O O . ILE A 1 137 ? 13.844 6.933 -7.605 1.00 62.78 137 ILE A O 1
ATOM 1129 N N . LYS A 1 138 ? 15.581 6.198 -8.834 1.00 65.56 138 LYS A N 1
ATOM 1130 C CA . LYS A 1 138 ? 16.621 6.544 -7.859 1.00 65.56 138 LYS A CA 1
ATOM 1131 C C . LYS A 1 138 ? 16.533 8.017 -7.446 1.00 65.56 138 LYS A C 1
ATOM 1133 O O . LYS A 1 138 ? 16.422 8.305 -6.260 1.00 65.56 138 LYS A O 1
ATOM 1138 N N . LYS A 1 139 ? 16.459 8.944 -8.409 1.00 70.62 139 LYS A N 1
ATOM 1139 C CA . LYS A 1 139 ? 16.306 10.387 -8.139 1.00 70.62 139 LYS A CA 1
ATOM 1140 C C . LYS A 1 139 ? 14.986 10.743 -7.453 1.00 70.62 139 LYS A C 1
ATOM 1142 O O . LYS A 1 139 ? 14.909 11.763 -6.771 1.00 70.62 139 LYS A O 1
ATOM 1147 N N . SER A 1 140 ? 13.910 9.991 -7.688 1.00 65.81 140 SER A N 1
ATOM 1148 C CA . SER A 1 140 ? 12.641 10.189 -6.973 1.00 65.81 140 SER A CA 1
ATOM 1149 C C . SER A 1 140 ? 12.777 9.767 -5.515 1.00 65.81 140 SER A C 1
ATOM 1151 O O . SER A 1 140 ? 12.384 10.511 -4.627 1.00 65.81 140 SER A O 1
ATOM 1153 N N . VAL A 1 141 ? 13.378 8.604 -5.277 1.00 62.31 141 VAL A N 1
ATOM 1154 C CA . VAL A 1 141 ? 13.624 8.054 -3.943 1.00 62.31 141 VAL A CA 1
ATOM 1155 C C . VAL A 1 141 ? 14.560 8.963 -3.140 1.00 62.31 141 VAL A C 1
ATOM 1157 O O . VAL A 1 141 ? 14.239 9.325 -2.014 1.00 62.31 141 VAL A O 1
ATOM 1160 N N . GLU A 1 142 ? 15.667 9.414 -3.734 1.00 63.88 142 GLU A N 1
ATOM 1161 C CA . GLU A 1 142 ? 16.600 10.365 -3.110 1.00 63.88 142 GLU A CA 1
ATOM 1162 C C . GLU A 1 142 ? 15.923 11.692 -2.737 1.00 63.88 142 GLU A C 1
ATOM 1164 O O . GLU A 1 142 ? 16.235 12.274 -1.698 1.00 63.88 142 GLU A O 1
ATOM 1169 N N . ARG A 1 143 ? 14.975 12.172 -3.555 1.00 68.62 143 ARG A N 1
ATOM 1170 C CA . ARG A 1 143 ? 14.204 13.389 -3.261 1.00 68.62 143 ARG A CA 1
ATOM 1171 C C . ARG A 1 143 ? 13.248 13.210 -2.089 1.00 68.62 143 ARG A C 1
ATOM 1173 O O . ARG A 1 143 ? 13.215 14.085 -1.230 1.00 68.62 143 ARG A O 1
ATOM 1180 N N . GLU A 1 144 ? 12.510 12.104 -2.041 1.00 59.69 144 GLU A N 1
ATOM 1181 C CA . GLU A 1 144 ? 11.599 11.805 -0.927 1.00 59.69 144 GLU A CA 1
ATOM 1182 C C . GLU A 1 144 ? 12.375 11.656 0.389 1.00 59.69 144 GLU A C 1
ATOM 1184 O O . GLU A 1 144 ? 12.015 12.272 1.386 1.00 59.69 144 GLU A O 1
ATOM 1189 N N . VAL A 1 145 ? 13.522 10.962 0.377 1.00 59.88 145 VAL A N 1
ATOM 1190 C CA . VAL A 1 145 ? 14.425 10.913 1.543 1.00 59.88 145 VAL A CA 1
ATOM 1191 C C . VAL A 1 145 ? 14.872 12.313 1.946 1.00 59.88 145 VAL A C 1
ATOM 1193 O O . VAL A 1 145 ? 14.824 12.672 3.114 1.00 59.88 145 VAL A O 1
ATOM 1196 N N . LYS A 1 146 ? 15.310 13.140 0.997 1.00 63.44 146 LYS A N 1
ATOM 1197 C CA . LYS A 1 146 ? 15.800 14.479 1.332 1.00 63.44 146 LYS A CA 1
ATOM 1198 C C . LYS A 1 146 ? 14.704 15.382 1.909 1.00 63.44 146 LYS A C 1
ATOM 1200 O O . LYS A 1 146 ? 15.021 16.244 2.715 1.00 63.44 146 LYS A O 1
ATOM 1205 N N . LYS A 1 147 ? 13.448 15.200 1.497 1.00 63.75 147 LYS A N 1
ATOM 1206 C CA . LYS A 1 147 ? 12.298 15.982 1.970 1.00 63.75 147 LYS A CA 1
ATOM 1207 C C . LYS A 1 147 ? 11.853 15.595 3.384 1.00 63.75 147 LYS A C 1
ATOM 1209 O O . LYS A 1 147 ? 11.408 16.458 4.122 1.00 63.75 147 LYS A O 1
ATOM 1214 N N . GLU A 1 148 ? 11.969 14.320 3.743 1.00 52.78 148 GLU A N 1
ATOM 1215 C CA . GLU A 1 148 ? 11.504 13.802 5.040 1.00 52.78 148 GLU A CA 1
ATOM 1216 C C . GLU A 1 148 ? 12.602 13.812 6.128 1.00 52.78 148 GLU A C 1
ATOM 1218 O O . GLU A 1 148 ? 12.315 13.632 7.312 1.00 52.78 148 GLU A O 1
ATOM 1223 N N . PHE A 1 149 ? 13.877 14.000 5.752 1.00 53.72 149 PHE A N 1
ATOM 1224 C CA . PHE A 1 149 ? 15.024 13.940 6.674 1.00 53.72 149 PHE A CA 1
ATOM 1225 C C . PHE A 1 149 ? 15.820 15.250 6.829 1.00 53.72 149 PHE A C 1
ATOM 1227 O O . PHE A 1 149 ? 16.756 15.258 7.633 1.00 53.72 149 PHE A O 1
ATOM 1234 N N . ASN A 1 150 ? 15.448 16.325 6.124 1.00 47.09 150 ASN A N 1
ATOM 1235 C CA . ASN A 1 150 ? 15.922 17.703 6.349 1.00 47.09 150 ASN A CA 1
ATOM 1236 C C . ASN A 1 150 ? 14.766 18.584 6.815 1.00 47.09 150 ASN A C 1
ATOM 1238 O O . ASN A 1 150 ? 15.043 19.506 7.610 1.00 47.09 150 ASN A O 1
#

pLDDT: mean 77.4, std 14.8, range [41.94, 96.38]

Foldseek 3Di:
DKKKKKAFLVLCVVVVVLVVVLCVVQVQCWDCDQFNQAIWRDDDQWTKHKDADPVVRMIMIMIDDDPPVSVVSVVVSSVSRVMDMDPPDDQDLVNLVVVLVVRLVCLVVVDDPVVVCVVVVHDVVVSVVSVVSSVSSNVVSVVVNVVVPD

Secondary structure (DSSP, 8-state):
-EEEEEEEHHHHHHHHHHHHHHHHHTT-EEEE-SSTT-EEEEETTEEEEEEEETTTTEEEEEEES--HHHHHHHHHHHHTTT-EEEET----HHHHHHHHHHHHHHHHHTS--HHHHHHTT--HHHHHHHHHHHHHHHHHHHHHHHHHH-

Radius of gyration: 17.36 Å; chains: 1; bounding box: 43×34×41 Å